Protein AF-Q5JN30-F1 (afdb_monomer)

pLDDT: mean 91.95, std 5.64, range [55.34, 97.75]

InterPro domains:
  IPR019363 Lipid droplet-associated hydrolase [PF10230] (9-134)
  IPR019363 Lipid droplet-associated hydrolase [PTHR13390] (2-154)

Sequence (155 aa):
MKQSAIGYIARSSLLSKGVSSFVSFIGSLQASVTRGIMRRLLGPSWSVTAVEATCGHLLWYHTMRNVLFMAMTEFTKLSEEPDWNFISAKQDQIAFLFDVDDHWGPLAHLEEISKRAPGVALSVETEGHTHGYCCTEAGSFWAADYVANLIKTKF

Mean predicted aligned error: 4.26 Å

Nearest PDB structures (foldseek):
  2ock-assembly1_A  TM=4.209E-01  e=7.248E-01  Homo sapiens
  2ocl-assembly1_A  TM=4.977E-01  e=2.055E+00  Homo sapiens
  1u2e-assembly2_D  TM=4.447E-01  e=2.055E+00  Escherichia coli
  4etw-assembly2_C  TM=3.481E-01  e=4.429E+00  Shigella flexneri

Organism: Oryza sativa subsp. japonica (NCBI:txid39947)

Radius of gyration: 18.15 Å; Cα contacts (8 Å, |Δi|>4): 158; chains: 1; bounding box: 48×25×49 Å

Foldseek 3Di:
DQVVVLLVQLPDPVSLLVVLVVLLVLLPDDLVSSLVVLCVPCVVFFDPVLSVCCSPQVSHSVNSNVVSPCSNVLLVVVPDDDDLVVCQVCQLPAEDEEEPRDSSHHCVVVVVCCVSRVSHHYYYDDPPQDVVLVRHPVSVVVVVVVVVVCVVPRD

Structure (mmCIF, N/CA/C/O backbone):
data_AF-Q5JN30-F1
#
_entry.id   AF-Q5JN30-F1
#
loop_
_atom_site.group_PDB
_atom_site.id
_atom_site.type_symbol
_atom_site.label_atom_id
_atom_site.label_alt_id
_atom_site.label_comp_id
_atom_site.label_asym_id
_atom_site.label_entity_id
_atom_site.label_seq_id
_atom_site.pdbx_PDB_ins_code
_atom_site.Cartn_x
_atom_site.Cartn_y
_atom_site.Cartn_z
_atom_site.occupancy
_atom_site.B_iso_or_equiv
_atom_site.auth_seq_id
_atom_site.auth_comp_id
_atom_site.auth_asym_id
_atom_site.auth_atom_id
_atom_site.pdbx_PDB_model_num
ATOM 1 N N . MET A 1 1 ? 7.987 -8.578 -2.724 1.00 55.34 1 MET A N 1
ATOM 2 C CA . MET A 1 1 ? 9.057 -8.0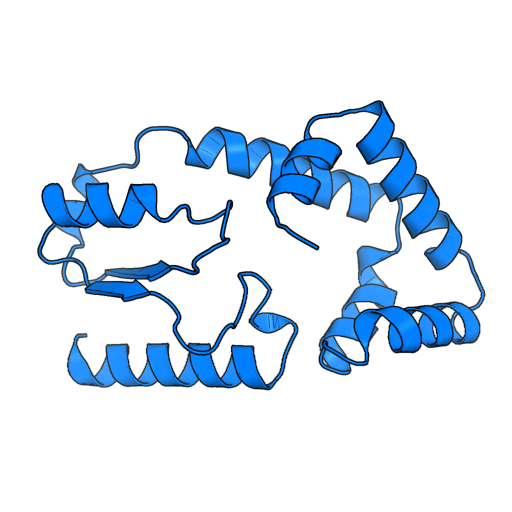87 -1.824 1.00 55.34 1 MET A CA 1
ATOM 3 C C . MET A 1 1 ? 8.422 -7.940 -0.455 1.00 55.34 1 MET A C 1
ATOM 5 O O . MET A 1 1 ? 7.365 -7.334 -0.407 1.00 55.34 1 MET A O 1
ATOM 9 N N . LYS A 1 2 ? 8.994 -8.514 0.609 1.00 71.12 2 LYS A N 1
ATOM 10 C CA . LYS A 1 2 ? 8.461 -8.302 1.967 1.00 71.12 2 LYS A CA 1
ATOM 11 C C . LYS A 1 2 ? 8.650 -6.841 2.371 1.00 71.12 2 LYS A C 1
ATOM 13 O O . LYS A 1 2 ? 9.711 -6.284 2.071 1.00 71.12 2 LYS A O 1
ATOM 18 N N . GLN A 1 3 ? 7.684 -6.232 3.054 1.00 70.88 3 GLN A N 1
ATOM 19 C CA . GLN A 1 3 ? 7.792 -4.818 3.442 1.00 70.88 3 GLN A CA 1
ATOM 20 C C . GLN A 1 3 ? 8.972 -4.543 4.384 1.00 70.88 3 GLN A C 1
ATOM 22 O O . GLN A 1 3 ? 9.600 -3.483 4.328 1.00 70.88 3 GLN A O 1
ATOM 27 N N . SER A 1 4 ? 9.381 -5.547 5.159 1.00 73.31 4 SER A N 1
ATOM 28 C CA . SER A 1 4 ? 10.620 -5.525 5.947 1.00 73.31 4 SER A CA 1
ATOM 29 C C . SER A 1 4 ? 11.869 -5.141 5.146 1.00 73.31 4 SER A C 1
ATOM 31 O O . SER A 1 4 ? 12.730 -4.424 5.664 1.00 73.31 4 SER A O 1
ATOM 33 N N . ALA A 1 5 ? 11.956 -5.528 3.870 1.00 84.25 5 ALA A N 1
ATOM 34 C CA . ALA A 1 5 ? 13.054 -5.124 2.997 1.00 84.25 5 ALA A CA 1
ATOM 35 C C . ALA A 1 5 ? 13.002 -3.625 2.657 1.00 84.25 5 ALA A C 1
ATOM 37 O O . ALA A 1 5 ? 14.046 -2.972 2.623 1.00 84.25 5 ALA A O 1
ATOM 38 N N . ILE A 1 6 ? 11.803 -3.061 2.467 1.00 86.06 6 ILE A N 1
ATOM 39 C CA . ILE A 1 6 ? 11.606 -1.628 2.197 1.00 86.06 6 ILE A CA 1
ATOM 40 C C . ILE A 1 6 ? 12.118 -0.813 3.383 1.00 86.06 6 ILE A C 1
ATOM 42 O O . ILE A 1 6 ? 12.938 0.083 3.196 1.00 86.06 6 ILE A O 1
ATOM 46 N N . GLY A 1 7 ? 11.729 -1.176 4.608 1.00 84.75 7 GLY A N 1
ATOM 47 C CA . GLY A 1 7 ? 12.185 -0.482 5.817 1.00 84.75 7 GLY A CA 1
ATOM 48 C C . GLY A 1 7 ? 13.701 -0.555 6.033 1.00 84.75 7 GLY A C 1
ATOM 49 O O . GLY A 1 7 ? 14.304 0.381 6.562 1.00 84.75 7 GLY A O 1
ATOM 50 N N . TYR A 1 8 ? 14.350 -1.644 5.615 1.00 88.81 8 TYR A N 1
ATOM 51 C CA . TYR A 1 8 ? 15.811 -1.762 5.658 1.00 88.81 8 TYR A CA 1
ATOM 52 C C . TYR A 1 8 ? 16.500 -0.853 4.627 1.00 88.81 8 TYR A C 1
ATOM 54 O O . TYR A 1 8 ? 17.424 -0.113 4.971 1.00 88.81 8 TYR A O 1
ATOM 62 N N . ILE A 1 9 ? 16.023 -0.855 3.377 1.00 93.00 9 ILE A N 1
ATOM 63 C CA . ILE A 1 9 ? 16.551 -0.002 2.300 1.00 93.00 9 ILE A CA 1
ATOM 64 C C . ILE A 1 9 ? 16.353 1.478 2.638 1.00 93.00 9 ILE A C 1
ATOM 66 O O . ILE A 1 9 ? 17.281 2.271 2.488 1.00 93.00 9 ILE A O 1
ATOM 70 N N . ALA A 1 10 ? 15.160 1.840 3.109 1.00 92.00 10 ALA A N 1
ATOM 71 C CA . ALA A 1 10 ? 14.761 3.209 3.408 1.00 92.00 10 ALA A CA 1
ATOM 72 C C . ALA A 1 10 ? 15.632 3.852 4.503 1.00 92.00 10 ALA A C 1
ATOM 74 O O . ALA A 1 10 ? 16.042 5.003 4.366 1.00 92.00 10 ALA 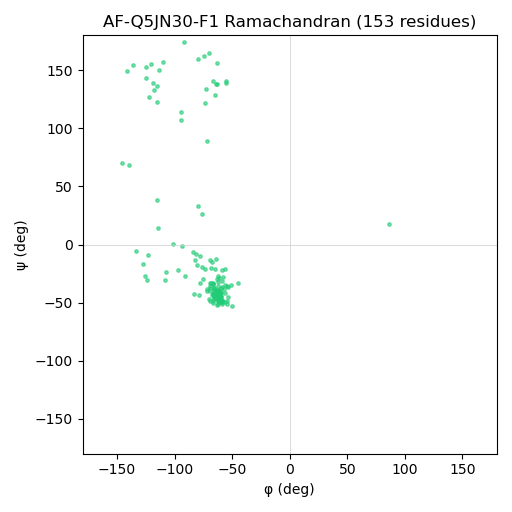A O 1
ATOM 75 N N . ARG A 1 11 ? 15.990 3.090 5.548 1.00 90.69 11 ARG A N 1
ATOM 76 C CA . ARG A 1 11 ? 16.843 3.563 6.656 1.00 90.69 11 ARG A CA 1
ATOM 77 C C . ARG A 1 11 ? 18.320 3.709 6.287 1.00 90.69 11 ARG A C 1
ATOM 79 O O . ARG A 1 11 ? 19.051 4.439 6.953 1.00 90.69 11 ARG A O 1
ATOM 86 N N . SER A 1 12 ? 18.786 3.032 5.239 1.00 94.50 12 SER A N 1
ATOM 87 C CA . SER A 1 12 ? 20.182 3.104 4.809 1.00 94.50 12 SER A CA 1
ATOM 88 C C . SER A 1 12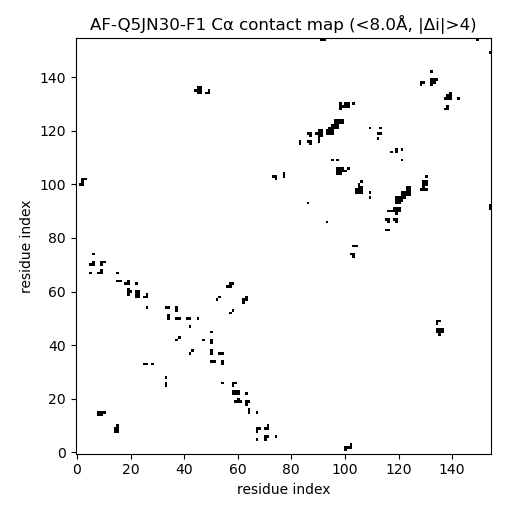 ? 20.372 4.149 3.713 1.00 94.50 12 SER A C 1
ATOM 90 O O . SER A 1 12 ? 19.930 3.979 2.579 1.00 94.50 12 SER A O 1
ATOM 92 N N . SER A 1 13 ? 21.113 5.218 4.020 1.00 93.06 13 SER A N 1
ATOM 93 C CA . SER A 1 13 ? 21.422 6.283 3.051 1.00 93.06 13 SER A CA 1
ATOM 94 C C . SER A 1 13 ? 22.127 5.751 1.798 1.00 93.06 13 SER A C 1
ATOM 96 O O . SER A 1 13 ? 21.825 6.187 0.687 1.00 93.06 13 SER A O 1
ATOM 98 N N . LEU A 1 14 ? 23.033 4.778 1.952 1.00 96.25 14 LEU A N 1
ATOM 99 C CA . LEU A 1 14 ? 23.737 4.167 0.824 1.00 96.25 14 LEU A CA 1
ATOM 100 C C . LEU A 1 14 ? 22.792 3.322 -0.040 1.00 96.25 14 LEU A C 1
ATOM 102 O O . LEU A 1 14 ? 22.768 3.500 -1.256 1.00 96.25 14 LEU A O 1
ATOM 106 N N . LEU A 1 15 ? 21.993 2.442 0.577 1.00 96.25 15 LEU A N 1
ATOM 107 C CA . LEU A 1 15 ? 21.073 1.567 -0.160 1.00 96.25 15 LEU A CA 1
ATOM 108 C C . LEU A 1 15 ? 19.960 2.367 -0.829 1.00 96.25 15 LEU A C 1
ATOM 110 O O . LEU A 1 15 ? 19.663 2.126 -1.994 1.00 96.25 15 LEU A O 1
ATOM 114 N N . SER A 1 16 ? 19.393 3.356 -0.136 1.00 96.44 16 SER A N 1
ATOM 115 C CA . SER A 1 16 ? 18.367 4.222 -0.708 1.00 96.44 16 SER A CA 1
ATOM 116 C C . SER A 1 16 ? 18.892 4.984 -1.925 1.00 96.44 16 SER A C 1
ATOM 118 O O . SER A 1 16 ? 18.253 4.955 -2.973 1.00 96.44 16 SER A O 1
ATOM 120 N N . LYS A 1 17 ? 20.090 5.588 -1.847 1.00 97.12 17 LYS A N 1
ATOM 121 C CA . LYS A 1 17 ? 20.732 6.220 -3.015 1.00 97.12 17 LYS A CA 1
ATOM 122 C C . LYS A 1 17 ? 20.979 5.216 -4.138 1.00 97.12 17 LYS A C 1
ATOM 124 O O . LYS A 1 17 ? 20.685 5.527 -5.285 1.00 97.12 17 LYS A O 1
ATOM 129 N N . GLY A 1 18 ? 21.477 4.022 -3.815 1.00 97.75 18 GLY A N 1
ATOM 130 C CA . GLY A 1 18 ? 21.723 2.959 -4.790 1.00 97.75 18 GLY A CA 1
ATOM 1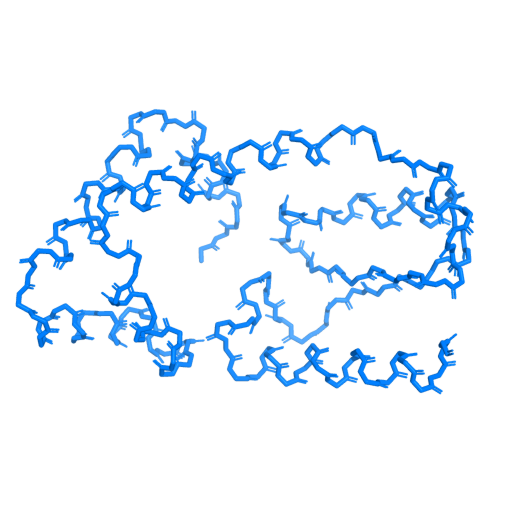31 C C . GLY A 1 18 ? 20.458 2.549 -5.548 1.00 97.75 18 GLY A C 1
ATOM 132 O O . GLY A 1 18 ? 20.452 2.544 -6.777 1.00 97.75 18 GLY A O 1
ATOM 133 N N . VAL A 1 19 ? 19.365 2.286 -4.827 1.00 96.06 19 VAL A N 1
ATOM 134 C CA . VAL A 1 19 ? 18.062 1.942 -5.416 1.00 96.06 19 VAL A CA 1
ATOM 135 C C . VAL A 1 19 ? 17.513 3.097 -6.246 1.00 96.06 19 VAL A C 1
ATOM 137 O O . VAL A 1 19 ? 17.094 2.879 -7.380 1.00 96.06 19 VAL A O 1
ATOM 140 N N . SER A 1 20 ? 17.556 4.332 -5.740 1.00 97.38 20 SER A N 1
ATOM 141 C CA . SER A 1 20 ? 17.095 5.499 -6.498 1.00 97.38 20 SER A CA 1
ATOM 142 C C . SER A 1 20 ? 17.904 5.723 -7.778 1.00 97.38 20 SER A C 1
ATOM 144 O O . SER A 1 20 ? 17.320 6.040 -8.812 1.00 97.38 20 SER A O 1
ATOM 146 N N . SER A 1 21 ? 19.225 5.523 -7.745 1.00 97.56 21 SER A N 1
ATOM 147 C CA . SER A 1 21 ? 20.081 5.601 -8.935 1.00 97.56 21 SER A CA 1
ATOM 148 C C . SER A 1 21 ? 19.744 4.511 -9.946 1.00 97.56 21 SER A C 1
ATOM 150 O O . SER A 1 21 ? 19.631 4.800 -11.132 1.00 97.56 21 SER A O 1
ATOM 152 N N . PHE A 1 22 ? 19.528 3.275 -9.490 1.00 96.19 22 PHE A N 1
ATOM 153 C CA . PHE A 1 22 ? 19.142 2.163 -10.359 1.00 96.19 22 PHE A CA 1
ATOM 154 C C . PHE A 1 22 ? 17.779 2.395 -11.027 1.00 96.19 22 PHE A C 1
ATOM 156 O O . PHE A 1 22 ? 17.636 2.243 -12.239 1.00 96.19 22 PHE A O 1
ATOM 163 N N . VAL A 1 23 ? 16.789 2.837 -10.250 1.00 95.38 23 VAL A N 1
ATOM 164 C CA . VAL A 1 23 ? 15.457 3.201 -10.750 1.00 95.38 23 VAL A CA 1
ATOM 165 C C . VAL A 1 23 ? 15.548 4.331 -11.778 1.00 95.38 23 VAL A C 1
ATOM 167 O O . VAL A 1 23 ? 14.956 4.233 -12.852 1.00 95.38 23 VAL A O 1
ATOM 170 N N . SER A 1 24 ? 16.336 5.370 -11.490 1.00 97.06 24 SER A N 1
ATOM 171 C CA . SER A 1 24 ? 16.543 6.489 -12.413 1.00 97.06 24 SER A CA 1
ATOM 172 C C . SER A 1 24 ? 17.291 6.083 -13.680 1.00 97.06 24 SER A C 1
ATOM 174 O O . SER A 1 24 ? 17.015 6.627 -14.745 1.00 97.06 24 SER A O 1
ATOM 176 N N . PHE A 1 25 ? 18.222 5.131 -13.587 1.00 96.50 25 PHE A N 1
ATOM 177 C CA . PHE A 1 25 ? 18.901 4.574 -14.752 1.00 96.50 25 PHE A CA 1
ATOM 178 C C . PHE A 1 25 ? 17.896 3.893 -15.685 1.00 96.50 25 PHE A C 1
ATOM 180 O O . PHE A 1 25 ?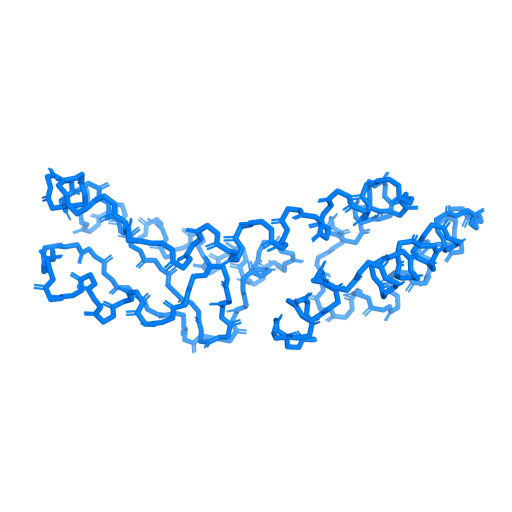 17.883 4.192 -16.877 1.00 96.50 25 PHE A O 1
ATOM 187 N N . ILE A 1 26 ? 16.988 3.069 -15.150 1.00 95.50 26 ILE A N 1
ATOM 188 C CA . ILE A 1 26 ? 15.908 2.477 -15.953 1.00 95.50 26 ILE A CA 1
ATOM 189 C C . ILE A 1 26 ? 15.000 3.567 -16.542 1.00 95.50 26 ILE A C 1
ATOM 191 O O . ILE A 1 26 ? 14.634 3.489 -17.712 1.00 95.50 26 ILE A O 1
ATOM 195 N N . GLY A 1 27 ? 14.675 4.604 -15.765 1.00 95.19 27 GLY A N 1
ATOM 196 C CA . GLY A 1 27 ? 13.890 5.748 -16.236 1.00 95.19 27 GLY A CA 1
ATOM 197 C C . GLY A 1 27 ? 14.535 6.531 -17.378 1.00 95.19 27 GLY A C 1
ATOM 198 O O . GLY A 1 27 ? 13.820 7.076 -18.212 1.00 95.19 27 GLY A O 1
ATOM 199 N N . SER A 1 28 ? 15.869 6.545 -17.456 1.00 95.69 28 SER A N 1
ATOM 200 C CA . SER A 1 28 ? 16.617 7.234 -18.517 1.00 95.69 28 SER A CA 1
ATOM 201 C C . SER A 1 28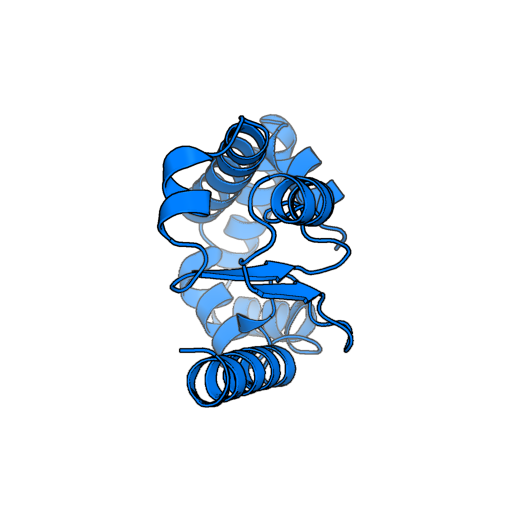 ? 16.668 6.484 -19.854 1.00 95.69 28 SER A C 1
ATOM 203 O O . SER A 1 28 ? 17.110 7.048 -20.856 1.00 95.69 28 SER A O 1
ATOM 205 N N . LEU A 1 29 ? 16.228 5.221 -19.891 1.00 95.25 29 LEU A N 1
ATOM 206 C CA . LEU A 1 29 ? 16.138 4.450 -21.130 1.00 95.25 29 LEU A CA 1
ATOM 207 C C . LEU A 1 29 ? 15.010 4.985 -22.029 1.00 95.25 29 LEU A C 1
ATOM 209 O O . LEU A 1 29 ? 14.119 5.715 -21.597 1.00 95.25 29 LEU A O 1
ATOM 213 N N . GLN A 1 30 ? 15.020 4.586 -23.305 1.00 95.06 30 GLN A N 1
ATOM 214 C CA . GLN A 1 30 ? 13.922 4.902 -24.222 1.00 95.06 30 GLN A CA 1
ATOM 215 C C . GLN A 1 30 ? 12.583 4.408 -23.660 1.00 95.06 30 GLN A C 1
ATOM 217 O O . GLN A 1 30 ? 12.483 3.281 -23.177 1.00 95.06 30 GLN A O 1
ATOM 222 N N . ALA A 1 31 ? 11.528 5.215 -23.800 1.00 93.44 31 ALA A N 1
ATOM 223 C CA . ALA A 1 31 ? 10.229 4.951 -23.179 1.00 93.44 31 ALA A CA 1
ATOM 224 C C . ALA A 1 31 ? 9.647 3.558 -23.501 1.00 93.44 31 ALA A C 1
ATOM 226 O O . ALA A 1 31 ? 9.044 2.922 -22.635 1.00 93.44 31 ALA A O 1
ATOM 227 N N . SER A 1 32 ? 9.847 3.055 -24.724 1.00 94.44 32 SER A N 1
ATOM 228 C CA . SER A 1 32 ? 9.428 1.706 -25.130 1.00 94.44 32 SER A CA 1
ATOM 229 C C . SER A 1 32 ? 10.184 0.605 -24.379 1.00 94.44 32 SER A C 1
ATOM 231 O O . SER A 1 32 ? 9.568 -0.365 -23.933 1.00 94.44 32 SER A O 1
ATOM 233 N N . VAL A 1 33 ? 11.495 0.775 -24.185 1.00 95.50 33 VAL A N 1
ATOM 234 C CA . VAL A 1 33 ? 12.360 -0.143 -23.432 1.00 95.50 33 VAL A CA 1
ATOM 235 C C . VAL A 1 33 ? 11.971 -0.131 -21.958 1.00 95.50 33 VAL A C 1
ATOM 237 O O . VAL A 1 33 ? 11.699 -1.187 -21.391 1.00 95.50 33 VAL A O 1
ATOM 240 N N . THR A 1 34 ? 11.851 1.055 -21.360 1.00 95.12 34 THR A N 1
ATOM 241 C CA . THR A 1 34 ? 11.424 1.246 -19.969 1.00 95.12 34 THR A CA 1
ATOM 242 C C . THR A 1 34 ? 10.085 0.571 -19.696 1.00 95.12 34 THR A C 1
ATOM 244 O O . THR A 1 34 ? 9.956 -0.216 -18.757 1.00 95.12 34 THR A O 1
ATOM 247 N N . ARG A 1 35 ? 9.092 0.808 -20.562 1.00 94.69 35 ARG A N 1
ATOM 248 C CA . ARG A 1 35 ? 7.770 0.182 -20.459 1.00 94.69 35 ARG A CA 1
ATOM 249 C C . ARG A 1 35 ? 7.845 -1.334 -20.622 1.00 94.69 35 ARG A C 1
ATOM 251 O O . ARG A 1 35 ? 7.165 -2.051 -19.896 1.00 94.69 35 ARG A O 1
ATOM 258 N N . GLY A 1 36 ? 8.670 -1.830 -21.544 1.00 95.44 36 GLY A N 1
ATOM 259 C CA . GLY A 1 36 ? 8.904 -3.262 -21.727 1.00 95.44 36 GLY A CA 1
ATOM 260 C C . GLY A 1 36 ? 9.485 -3.929 -20.477 1.00 95.44 36 GLY A C 1
ATOM 261 O O . GLY A 1 36 ? 9.001 -4.984 -20.070 1.00 95.44 36 GLY A O 1
ATOM 262 N N . ILE A 1 37 ? 10.467 -3.292 -19.831 1.00 95.38 37 ILE A N 1
ATOM 263 C CA . ILE A 1 37 ? 11.055 -3.760 -18.568 1.00 95.38 37 ILE A CA 1
ATOM 264 C C . ILE A 1 37 ? 9.993 -3.771 -17.463 1.00 95.38 37 ILE A C 1
ATOM 266 O O . ILE A 1 37 ? 9.780 -4.806 -16.836 1.00 95.38 37 ILE A O 1
ATOM 270 N N . MET A 1 38 ? 9.283 -2.658 -17.255 1.00 94.94 38 MET A N 1
ATOM 271 C CA . MET A 1 38 ? 8.291 -2.549 -16.177 1.00 94.94 38 MET A CA 1
ATOM 272 C C . MET A 1 38 ? 7.117 -3.510 -16.362 1.00 94.94 38 MET A C 1
ATOM 274 O O . MET A 1 38 ? 6.700 -4.150 -15.402 1.00 94.94 38 MET A O 1
ATOM 278 N N . ARG A 1 39 ? 6.629 -3.706 -17.593 1.00 94.62 39 ARG A N 1
ATOM 279 C CA . ARG A 1 39 ? 5.594 -4.712 -17.883 1.00 94.62 39 ARG A CA 1
ATOM 280 C C . ARG A 1 39 ? 6.057 -6.133 -17.581 1.00 94.62 39 ARG A C 1
ATOM 282 O O . ARG A 1 39 ? 5.254 -6.930 -17.124 1.00 94.62 39 ARG A O 1
ATOM 289 N N . ARG A 1 40 ? 7.331 -6.459 -17.810 1.00 94.88 40 ARG A N 1
ATOM 290 C CA . ARG A 1 40 ? 7.871 -7.785 -17.468 1.00 94.88 40 ARG A CA 1
ATOM 291 C C . ARG A 1 40 ? 8.030 -7.981 -15.963 1.00 94.88 40 ARG A C 1
ATOM 293 O O . ARG A 1 40 ? 7.763 -9.072 -15.480 1.00 94.88 40 ARG A O 1
ATOM 300 N N . LEU A 1 41 ? 8.477 -6.952 -15.243 1.00 91.88 41 LEU A N 1
ATOM 301 C CA . LEU A 1 41 ? 8.741 -7.040 -13.804 1.00 91.88 41 LEU A CA 1
ATOM 302 C C . LEU A 1 41 ? 7.469 -6.945 -12.952 1.00 91.88 41 LEU A C 1
ATOM 304 O O . LEU A 1 41 ? 7.331 -7.691 -11.991 1.00 91.88 41 LEU A O 1
ATOM 308 N N . LEU A 1 42 ? 6.570 -6.019 -13.289 1.00 92.00 42 LEU A N 1
ATOM 309 C CA . LEU A 1 42 ? 5.388 -5.680 -12.488 1.00 92.00 42 LEU A CA 1
ATOM 310 C C . LEU A 1 42 ? 4.085 -6.159 -13.129 1.00 92.00 42 LEU A C 1
ATOM 312 O O . LEU A 1 42 ? 3.149 -6.502 -12.419 1.00 92.00 42 LEU A O 1
ATOM 316 N N . GLY A 1 43 ? 4.019 -6.226 -14.461 1.00 88.88 43 GLY A N 1
ATOM 317 C CA . GLY A 1 43 ? 2.792 -6.566 -15.190 1.00 88.88 43 GLY A CA 1
ATOM 318 C C . GLY A 1 43 ? 2.145 -7.918 -14.855 1.00 88.88 43 GLY A C 1
ATOM 319 O O . GLY A 1 43 ? 0.927 -7.993 -14.965 1.00 88.88 43 GLY A O 1
ATOM 320 N N . PRO A 1 44 ? 2.867 -8.970 -14.410 1.00 90.94 44 PRO A N 1
ATOM 321 C CA . PRO A 1 44 ? 2.215 -10.197 -13.944 1.00 90.94 44 PRO A CA 1
ATOM 322 C C . PRO A 1 44 ? 1.355 -10.018 -12.688 1.00 90.94 44 PRO A C 1
ATOM 324 O O . PRO A 1 44 ? 0.515 -10.866 -12.406 1.00 90.94 44 PRO A O 1
ATOM 327 N N . SER A 1 45 ? 1.590 -8.962 -11.907 1.00 87.12 45 SER A N 1
ATOM 328 C CA . SER A 1 45 ? 0.959 -8.772 -10.597 1.00 87.12 45 SER A CA 1
ATOM 329 C C . SER A 1 45 ? 0.273 -7.419 -10.440 1.00 87.12 45 SER A C 1
ATOM 331 O O . SER A 1 45 ? -0.500 -7.258 -9.506 1.00 87.12 45 SER A O 1
ATOM 333 N N . TRP A 1 46 ? 0.568 -6.436 -11.291 1.00 94.44 46 TRP A N 1
ATOM 334 C CA . TRP A 1 46 ? 0.041 -5.073 -11.210 1.00 94.44 46 TRP A CA 1
ATOM 335 C C . TRP A 1 46 ? -0.871 -4.766 -12.396 1.00 94.44 46 TRP A C 1
ATOM 337 O O . TRP A 1 46 ? -0.665 -5.266 -13.503 1.00 94.44 46 TRP A O 1
ATOM 347 N N . SER A 1 47 ? -1.849 -3.887 -12.177 1.00 93.88 47 SER A N 1
ATOM 348 C CA . SER A 1 47 ? -2.721 -3.376 -13.231 1.00 93.88 47 SER A CA 1
ATOM 349 C C . SER A 1 47 ? -1.924 -2.582 -14.268 1.00 93.88 47 SER A C 1
ATOM 351 O O . SER A 1 47 ? -0.861 -2.015 -13.985 1.00 93.88 47 SER A O 1
ATOM 353 N N . VAL A 1 48 ? -2.462 -2.492 -15.487 1.00 93.81 48 VAL A N 1
ATOM 354 C CA . VAL A 1 48 ? -1.841 -1.705 -16.565 1.00 93.81 48 VAL A CA 1
ATOM 355 C C . VAL A 1 48 ? -1.636 -0.254 -16.122 1.00 93.81 48 VAL A C 1
ATOM 357 O O . VAL A 1 48 ? -0.556 0.297 -16.327 1.00 93.81 48 VAL A O 1
ATOM 360 N N . THR A 1 49 ? -2.623 0.329 -15.440 1.00 93.25 49 THR A N 1
ATOM 361 C CA . THR A 1 49 ? -2.559 1.693 -14.907 1.00 93.25 49 THR A CA 1
ATOM 362 C C . THR A 1 49 ? -1.439 1.864 -13.883 1.00 93.25 49 THR A C 1
ATOM 364 O O . THR A 1 49 ? -0.694 2.838 -13.963 1.00 93.25 49 THR A O 1
ATOM 367 N N . ALA A 1 50 ? -1.254 0.917 -12.958 1.00 94.38 50 ALA A N 1
ATOM 368 C CA . ALA A 1 50 ? -0.182 0.989 -11.964 1.00 94.38 50 ALA A CA 1
ATOM 369 C C . ALA A 1 50 ? 1.212 0.882 -12.610 1.00 94.38 50 ALA A C 1
ATOM 371 O O . ALA A 1 50 ? 2.145 1.600 -12.233 1.00 94.38 50 ALA A O 1
ATOM 372 N N . VAL A 1 51 ? 1.355 0.036 -13.636 1.00 95.00 51 VAL A N 1
ATOM 373 C CA . VAL A 1 51 ? 2.594 -0.059 -14.425 1.00 95.00 51 VAL A CA 1
ATOM 374 C C . VAL A 1 51 ? 2.868 1.248 -15.175 1.00 95.00 51 VAL A C 1
ATOM 376 O O . VAL A 1 51 ? 3.998 1.738 -15.172 1.00 95.00 51 VAL A O 1
ATOM 379 N N . GLU A 1 52 ? 1.852 1.845 -15.797 1.00 94.31 52 GLU A N 1
ATOM 380 C CA . GLU A 1 52 ? 1.994 3.109 -16.527 1.00 94.31 52 GLU A CA 1
ATOM 381 C C . GLU A 1 52 ? 2.317 4.284 -15.600 1.00 94.31 52 GLU A C 1
ATOM 383 O O . GLU A 1 52 ? 3.232 5.055 -15.899 1.00 94.31 52 GLU A O 1
ATOM 388 N N . ALA A 1 53 ? 1.657 4.372 -14.444 1.00 93.69 53 ALA A N 1
ATOM 389 C CA . ALA A 1 53 ? 1.965 5.358 -13.413 1.00 93.69 53 ALA A CA 1
ATOM 390 C C . ALA A 1 53 ? 3.408 5.213 -12.908 1.00 93.69 53 ALA A C 1
ATOM 392 O O . ALA A 1 53 ? 4.124 6.207 -12.767 1.00 93.69 53 ALA A O 1
ATOM 393 N N . THR A 1 54 ? 3.875 3.974 -12.719 1.00 93.94 54 THR A N 1
ATOM 394 C CA . THR A 1 54 ? 5.271 3.700 -12.356 1.00 93.94 54 THR A CA 1
ATOM 395 C C . THR A 1 54 ? 6.224 4.257 -13.405 1.00 93.94 54 THR A C 1
ATOM 397 O O . THR A 1 54 ? 7.127 5.022 -13.063 1.00 93.94 54 THR A O 1
ATOM 400 N N . CYS A 1 55 ? 6.000 3.934 -14.683 1.00 94.12 55 CYS A N 1
ATOM 401 C CA . CYS A 1 55 ? 6.821 4.437 -15.782 1.00 94.12 55 CYS A CA 1
ATOM 402 C C . CYS A 1 55 ? 6.821 5.969 -15.879 1.00 94.12 55 CYS A C 1
ATOM 404 O O . CYS A 1 55 ? 7.869 6.547 -16.148 1.00 94.12 55 CYS A O 1
ATOM 406 N N . GLY A 1 56 ? 5.665 6.615 -15.696 1.00 92.88 56 GLY A N 1
ATOM 407 C CA . GLY A 1 56 ? 5.515 8.062 -15.865 1.00 92.88 56 GLY A CA 1
ATOM 408 C C . GLY A 1 56 ? 6.050 8.889 -14.697 1.00 92.88 56 GLY A C 1
ATOM 409 O O . GLY A 1 56 ? 6.569 9.986 -14.907 1.00 92.88 56 GLY A O 1
ATOM 410 N N . HIS A 1 57 ? 5.950 8.371 -13.470 1.00 92.25 57 HIS A N 1
ATOM 411 C CA . HIS A 1 57 ? 6.110 9.196 -12.271 1.00 92.25 57 HIS A CA 1
ATOM 412 C C . HIS A 1 57 ? 7.166 8.695 -11.286 1.00 92.25 57 HIS A C 1
ATOM 414 O O . HIS A 1 57 ? 7.750 9.516 -10.582 1.00 92.25 57 HIS A O 1
ATOM 420 N N . LEU A 1 58 ? 7.460 7.391 -11.232 1.00 93.25 58 LEU A N 1
ATOM 421 C CA . LEU A 1 58 ? 8.330 6.830 -10.187 1.00 93.25 58 LEU A CA 1
ATOM 422 C C . LEU A 1 58 ? 9.788 6.649 -10.613 1.00 93.25 58 LEU A C 1
ATOM 424 O O . LEU A 1 58 ? 10.669 6.625 -9.754 1.00 93.25 58 LEU A O 1
ATOM 428 N N . LEU A 1 59 ? 10.070 6.559 -11.916 1.00 95.56 59 LEU A N 1
ATOM 429 C CA . LEU A 1 59 ? 11.411 6.260 -12.437 1.00 95.56 59 LEU A CA 1
ATOM 430 C C . LEU A 1 59 ? 12.372 7.463 -12.457 1.00 95.56 59 LEU A C 1
ATOM 432 O O . LEU A 1 59 ? 13.239 7.574 -13.319 1.00 95.56 59 LEU A O 1
ATOM 436 N N . TRP A 1 60 ? 12.239 8.357 -11.482 1.00 96.19 60 TRP A N 1
ATOM 437 C CA . TRP A 1 60 ? 13.097 9.523 -11.303 1.00 96.19 60 TRP A CA 1
ATOM 438 C C . TRP A 1 60 ? 13.869 9.392 -9.999 1.00 96.19 60 TRP A C 1
ATOM 440 O O . TRP A 1 60 ? 13.289 9.055 -8.965 1.00 96.19 60 TRP A O 1
ATOM 450 N N . TYR A 1 61 ? 15.165 9.716 -10.023 1.00 97.00 61 TYR A N 1
ATOM 451 C CA . TYR A 1 61 ? 16.021 9.631 -8.837 1.00 97.00 61 TYR A CA 1
ATOM 452 C C . TYR A 1 61 ? 15.406 10.339 -7.623 1.00 97.00 61 TYR A C 1
ATOM 454 O O . TYR A 1 61 ? 15.250 9.734 -6.565 1.00 97.00 61 TYR A O 1
ATOM 462 N N . HIS A 1 62 ? 15.020 11.609 -7.778 1.00 96.44 62 HIS A N 1
ATOM 463 C CA . HIS A 1 62 ? 14.486 12.404 -6.672 1.00 96.44 62 HIS A CA 1
ATOM 464 C C . HIS A 1 62 ? 13.108 11.926 -6.214 1.00 96.44 62 HIS A C 1
ATOM 466 O O . HIS A 1 62 ? 12.862 11.900 -5.011 1.00 96.44 62 HIS A O 1
ATOM 472 N N . THR A 1 63 ? 12.248 11.465 -7.127 1.00 96.94 63 THR A N 1
ATOM 473 C CA . THR A 1 63 ? 10.966 10.866 -6.735 1.00 96.94 63 THR A CA 1
ATOM 474 C C . THR A 1 63 ? 11.192 9.618 -5.895 1.00 96.94 63 THR A C 1
ATOM 476 O O . THR A 1 63 ? 10.646 9.510 -4.802 1.00 96.94 63 THR A O 1
ATOM 479 N N . MET A 1 64 ? 12.059 8.705 -6.340 1.00 95.81 64 MET A N 1
ATOM 480 C CA . MET A 1 64 ? 12.339 7.483 -5.590 1.00 95.81 64 MET A CA 1
ATOM 481 C C . MET A 1 64 ? 13.051 7.768 -4.260 1.00 95.81 64 MET A C 1
ATOM 483 O O . MET A 1 64 ? 12.786 7.099 -3.262 1.00 95.81 64 MET A O 1
ATOM 487 N N . ARG A 1 65 ? 13.921 8.788 -4.200 1.00 96.25 65 ARG A N 1
ATOM 488 C CA . ARG A 1 65 ? 14.514 9.237 -2.930 1.00 96.25 65 ARG A CA 1
ATOM 489 C C . ARG A 1 65 ? 13.454 9.741 -1.962 1.00 96.25 65 ARG A C 1
ATOM 491 O O . ARG A 1 65 ? 13.538 9.401 -0.786 1.00 96.25 65 ARG A O 1
ATOM 498 N N . ASN A 1 66 ? 12.476 10.500 -2.449 1.00 96.31 66 ASN A N 1
ATOM 499 C CA . ASN A 1 66 ? 11.381 11.006 -1.629 1.00 96.31 66 ASN A CA 1
ATOM 500 C C . ASN A 1 66 ? 10.473 9.870 -1.150 1.00 96.31 66 ASN A C 1
ATOM 502 O O . ASN A 1 66 ? 10.174 9.824 0.034 1.00 96.31 66 ASN A O 1
ATOM 506 N N . VAL A 1 67 ? 10.119 8.911 -2.012 1.00 94.38 67 VAL A N 1
ATOM 507 C CA . VAL A 1 67 ? 9.346 7.714 -1.622 1.00 94.38 67 VAL A CA 1
ATOM 508 C C . VAL A 1 67 ? 10.045 6.945 -0.500 1.00 94.38 67 VAL A C 1
ATOM 510 O O . VAL A 1 67 ? 9.434 6.647 0.521 1.00 94.38 67 VAL A O 1
ATOM 513 N N . LEU A 1 68 ? 11.344 6.666 -0.645 1.00 94.75 68 LEU A N 1
ATOM 514 C CA . LEU A 1 68 ? 12.104 5.949 0.383 1.00 94.75 68 LEU A CA 1
ATOM 515 C C . LEU A 1 68 ? 12.289 6.775 1.662 1.00 94.75 68 LEU A C 1
ATOM 517 O O . LEU A 1 68 ? 12.323 6.211 2.752 1.00 94.75 68 LEU A O 1
ATOM 521 N N . PHE A 1 69 ? 12.408 8.099 1.547 1.00 94.12 69 PHE A N 1
ATOM 522 C CA . PHE A 1 69 ? 12.449 8.982 2.709 1.00 94.12 69 PHE A CA 1
ATOM 523 C C . PHE A 1 69 ? 11.116 8.976 3.465 1.00 94.12 69 PHE A C 1
ATOM 525 O O . PHE A 1 69 ? 11.135 8.790 4.677 1.00 94.12 69 PHE A O 1
ATOM 532 N N . MET A 1 70 ? 9.986 9.092 2.756 1.00 94.38 70 MET A N 1
ATOM 533 C CA . MET A 1 70 ? 8.646 9.010 3.345 1.00 94.38 70 MET A CA 1
ATOM 534 C C . MET A 1 70 ? 8.444 7.672 4.048 1.00 94.38 70 MET A C 1
ATOM 536 O O . MET A 1 70 ? 8.135 7.676 5.231 1.00 94.38 70 MET A O 1
ATOM 540 N N . ALA A 1 71 ? 8.763 6.551 3.391 1.00 91.75 71 ALA A N 1
ATOM 541 C CA . ALA A 1 71 ? 8.681 5.226 4.004 1.00 91.75 71 ALA A CA 1
ATOM 542 C C . ALA A 1 71 ? 9.470 5.146 5.327 1.00 91.75 71 ALA A C 1
ATOM 544 O O . ALA A 1 71 ? 8.968 4.659 6.335 1.00 91.75 71 ALA A O 1
ATOM 545 N N . MET A 1 72 ? 10.700 5.673 5.358 1.00 89.56 72 MET A N 1
ATOM 546 C CA . MET A 1 72 ? 11.514 5.715 6.579 1.00 89.56 72 MET A CA 1
ATOM 547 C C . MET A 1 72 ? 10.857 6.553 7.689 1.00 89.56 72 MET A C 1
ATOM 549 O O . MET A 1 72 ? 10.812 6.122 8.846 1.00 89.56 72 MET A O 1
ATOM 553 N N . THR A 1 73 ? 10.397 7.762 7.361 1.00 91.50 73 THR A N 1
ATOM 554 C CA . THR A 1 73 ? 9.824 8.684 8.348 1.00 91.50 73 THR A CA 1
ATOM 555 C C . THR A 1 73 ? 8.457 8.226 8.833 1.00 91.50 73 THR A C 1
ATOM 557 O O . THR A 1 73 ? 8.186 8.324 10.023 1.00 91.50 73 THR A O 1
ATOM 560 N N . GLU A 1 74 ? 7.628 7.677 7.948 1.00 90.69 74 GLU A N 1
ATOM 561 C CA . GLU A 1 74 ? 6.311 7.131 8.272 1.00 90.69 74 GLU A CA 1
ATOM 562 C C . GLU A 1 74 ? 6.448 5.910 9.172 1.00 90.69 74 GLU A C 1
ATOM 564 O O . GLU A 1 74 ? 5.825 5.889 10.223 1.00 90.69 74 GLU A O 1
ATOM 569 N N . PHE A 1 75 ? 7.334 4.954 8.862 1.00 86.31 75 PHE A N 1
ATOM 570 C CA . PHE A 1 75 ? 7.582 3.815 9.758 1.00 86.31 75 PHE A CA 1
ATOM 571 C C . PHE A 1 75 ? 8.057 4.247 11.147 1.00 86.31 75 PHE A C 1
ATOM 573 O O . PHE A 1 75 ? 7.677 3.641 12.144 1.00 86.31 75 PHE A O 1
ATOM 580 N N . THR A 1 76 ? 8.872 5.302 11.230 1.00 84.44 76 THR A N 1
ATOM 581 C CA . THR A 1 76 ? 9.269 5.870 12.528 1.00 84.44 76 THR A CA 1
ATOM 582 C C . THR A 1 76 ? 8.068 6.494 13.234 1.00 84.44 76 THR A C 1
ATOM 584 O O . THR A 1 76 ? 7.813 6.196 14.396 1.00 84.44 76 THR A O 1
ATOM 587 N N . LYS A 1 77 ? 7.299 7.327 12.532 1.00 85.94 77 LYS A N 1
ATOM 588 C CA . LYS A 1 77 ? 6.171 8.057 13.112 1.00 85.94 77 LYS A CA 1
ATOM 589 C C . LYS A 1 77 ? 5.041 7.132 13.558 1.00 85.94 77 LYS A C 1
ATOM 591 O O . LYS A 1 77 ? 4.447 7.360 14.601 1.00 85.94 77 LYS A O 1
ATOM 596 N N . LEU A 1 78 ? 4.776 6.075 12.797 1.00 83.94 78 LEU A N 1
ATOM 597 C CA . LEU A 1 78 ? 3.767 5.064 13.105 1.00 83.94 78 LEU A CA 1
ATOM 598 C C . LEU A 1 78 ? 4.149 4.189 14.303 1.00 83.94 78 LEU A C 1
ATOM 600 O O . LEU A 1 78 ? 3.289 3.489 14.812 1.00 83.94 78 LEU A O 1
ATOM 604 N N . SER A 1 79 ? 5.403 4.229 14.764 1.00 79.06 79 SER A N 1
ATOM 605 C CA . SER A 1 79 ? 5.806 3.573 16.015 1.00 79.06 79 SER A CA 1
ATOM 606 C C . SER A 1 79 ? 5.541 4.417 17.268 1.00 79.06 79 SER A C 1
ATOM 608 O O . SER A 1 79 ? 5.748 3.940 18.382 1.00 79.06 79 SER A O 1
ATOM 610 N N . GLU A 1 80 ? 5.118 5.673 17.101 1.00 85.75 80 GLU A N 1
ATOM 611 C CA . GLU A 1 80 ? 4.720 6.533 18.213 1.00 85.75 80 GLU A CA 1
ATOM 612 C C . GLU A 1 80 ? 3.294 6.215 18.681 1.00 85.75 80 GLU A C 1
ATOM 614 O O . GLU A 1 80 ? 2.484 5.652 17.946 1.00 85.75 80 GLU A O 1
ATOM 619 N N . GLU A 1 81 ? 2.973 6.607 19.915 1.00 88.25 81 GLU A N 1
ATOM 620 C CA . GLU A 1 81 ? 1.643 6.384 20.479 1.00 88.25 81 GLU A CA 1
ATOM 621 C C . GLU A 1 81 ? 0.570 7.177 19.699 1.00 88.25 81 GLU A C 1
ATOM 623 O O . GLU A 1 81 ? 0.730 8.389 19.503 1.00 88.25 81 GLU A O 1
ATOM 628 N N . PRO A 1 82 ? -0.526 6.535 19.247 1.00 89.44 82 PRO A N 1
ATOM 629 C CA . PRO A 1 82 ? -1.584 7.226 18.524 1.00 89.44 82 PRO A CA 1
ATOM 630 C C . PRO A 1 82 ? -2.446 8.075 19.468 1.00 89.44 82 PRO A C 1
ATOM 632 O O . PRO A 1 82 ? -2.482 7.872 20.682 1.00 89.44 82 PRO A O 1
ATOM 635 N N . ASP A 1 83 ? -3.194 9.024 18.901 1.00 93.06 83 ASP A N 1
ATOM 636 C CA . ASP A 1 83 ? -4.132 9.847 19.668 1.00 93.06 83 ASP A CA 1
ATOM 637 C C . ASP A 1 83 ? -5.355 9.020 20.099 1.00 93.06 83 ASP A C 1
ATOM 639 O O . ASP A 1 83 ? -6.378 8.940 19.412 1.00 93.06 83 ASP A O 1
ATOM 643 N N . TRP A 1 84 ? -5.241 8.385 21.265 1.00 94.00 84 TRP A N 1
ATOM 644 C CA . TRP A 1 84 ? -6.301 7.557 21.833 1.00 94.00 84 TRP A CA 1
ATOM 645 C C . TRP A 1 84 ? -7.565 8.342 22.167 1.00 94.00 84 TRP A C 1
ATOM 647 O O . TRP A 1 84 ? -8.656 7.782 22.085 1.00 94.00 84 TRP A O 1
ATOM 657 N N . ASN A 1 85 ? -7.446 9.626 22.512 1.00 95.50 85 ASN A N 1
ATOM 658 C CA . ASN A 1 85 ? -8.618 10.454 22.778 1.00 95.50 85 ASN A CA 1
ATOM 659 C C . ASN A 1 85 ? -9.424 10.640 21.494 1.00 95.50 85 ASN A C 1
ATOM 661 O O . ASN A 1 85 ? -10.644 10.483 21.511 1.00 95.50 85 ASN A O 1
ATOM 665 N N . PHE A 1 86 ? -8.745 10.907 20.375 1.00 95.81 86 PHE A N 1
ATOM 666 C CA . PHE A 1 86 ? -9.382 10.985 19.066 1.00 95.81 86 PHE A CA 1
ATOM 667 C C . PHE A 1 86 ? -10.017 9.651 18.659 1.00 95.81 86 PHE A C 1
ATOM 669 O O . PHE A 1 86 ? -11.201 9.622 18.321 1.00 95.81 86 PHE A O 1
ATOM 676 N N . ILE A 1 87 ? -9.260 8.548 18.725 1.00 96.06 87 ILE A N 1
ATOM 677 C CA . ILE A 1 87 ? -9.736 7.218 18.309 1.00 96.06 87 ILE A CA 1
ATOM 678 C C . ILE A 1 87 ? -10.976 6.814 19.114 1.00 96.06 87 ILE A C 1
ATOM 680 O O . ILE A 1 87 ? -11.992 6.440 18.531 1.00 96.06 87 ILE A O 1
ATOM 684 N N . SER A 1 88 ? -10.931 6.948 20.440 1.00 94.06 88 SER A N 1
ATOM 685 C CA . SER A 1 88 ? -12.058 6.604 21.310 1.00 94.06 88 SER A CA 1
ATOM 686 C C . SER A 1 88 ? -13.264 7.519 21.091 1.00 94.06 88 SER A C 1
ATOM 688 O O . SER A 1 88 ? -14.394 7.038 21.048 1.00 94.06 88 SER A O 1
ATOM 690 N N . ALA A 1 89 ? -13.050 8.826 20.897 1.00 95.94 89 ALA A N 1
ATOM 691 C CA . ALA A 1 89 ? -14.132 9.776 20.625 1.00 95.94 89 ALA A CA 1
ATOM 692 C C . ALA A 1 89 ? -14.799 9.569 19.255 1.00 95.94 89 ALA A C 1
ATOM 694 O O . ALA A 1 89 ? -15.914 10.044 19.044 1.00 95.94 89 ALA A O 1
ATOM 695 N N . LYS A 1 90 ? -14.118 8.897 18.321 1.00 96.12 90 LYS A N 1
ATOM 696 C CA . LYS A 1 90 ? -14.574 8.657 16.946 1.00 96.12 90 LYS A CA 1
ATOM 697 C C . LYS A 1 90 ? -14.826 7.188 16.632 1.00 96.12 90 LYS A C 1
ATOM 699 O O . LYS A 1 90 ? -14.963 6.840 15.465 1.00 96.12 90 LYS A O 1
ATOM 704 N N . GLN A 1 91 ? -14.907 6.329 17.643 1.00 93.94 91 GLN A N 1
ATOM 705 C CA . GLN A 1 91 ? -14.990 4.877 17.465 1.00 93.94 91 GLN A CA 1
ATOM 706 C C . GLN A 1 91 ? -16.195 4.392 16.637 1.00 93.94 91 GLN A C 1
ATOM 708 O O . GLN A 1 91 ? -16.151 3.305 16.067 1.00 93.94 91 GLN A O 1
ATOM 713 N N . ASP A 1 92 ? -17.251 5.199 16.546 1.00 92.12 92 ASP A N 1
ATOM 714 C CA . ASP A 1 92 ? -18.458 4.973 15.745 1.00 92.12 92 ASP A CA 1
ATOM 715 C C . ASP A 1 92 ? -18.400 5.606 14.343 1.00 92.12 92 ASP A C 1
ATOM 717 O O . ASP A 1 92 ? -19.342 5.467 13.575 1.00 92.12 92 ASP A O 1
ATOM 721 N N . GLN A 1 93 ? -17.307 6.293 14.004 1.00 93.94 93 GLN A N 1
ATOM 722 C CA . GLN A 1 93 ? -17.087 7.018 12.743 1.00 93.94 93 GLN A CA 1
ATOM 723 C C . GLN A 1 93 ? -15.827 6.557 11.996 1.00 93.94 93 GLN A C 1
ATOM 725 O O . GLN A 1 93 ? -15.593 6.982 10.866 1.00 93.94 93 GLN A O 1
ATOM 730 N N . ILE A 1 94 ? -14.992 5.723 12.622 1.00 94.81 94 ILE A N 1
ATOM 731 C CA . ILE A 1 94 ? -13.743 5.224 12.040 1.00 94.81 94 ILE A CA 1
ATOM 732 C C . ILE A 1 94 ? -13.695 3.700 12.048 1.00 94.81 94 ILE A C 1
ATOM 734 O O . ILE A 1 94 ? -14.279 3.022 12.896 1.00 94.81 94 ILE A O 1
ATOM 738 N N . ALA A 1 95 ? -12.947 3.165 11.094 1.00 95.62 95 ALA A N 1
ATOM 739 C CA . ALA A 1 95 ? -12.621 1.757 11.007 1.00 95.62 95 ALA A CA 1
ATOM 740 C C . ALA A 1 95 ? -11.181 1.597 10.538 1.00 95.62 95 ALA A C 1
ATOM 742 O O . ALA A 1 95 ? -10.683 2.414 9.764 1.00 95.62 95 ALA A O 1
ATOM 743 N N . PHE A 1 96 ? -10.543 0.519 10.978 1.00 94.81 96 PHE A N 1
ATOM 744 C CA . PHE A 1 96 ? -9.219 0.136 10.522 1.00 94.81 96 PHE A CA 1
ATOM 745 C C . PHE A 1 96 ? -9.293 -1.217 9.828 1.00 94.81 96 PHE A C 1
ATOM 747 O O . PHE A 1 96 ? -9.900 -2.171 10.323 1.00 94.81 96 PHE A O 1
ATOM 754 N N . LEU A 1 97 ? -8.660 -1.270 8.666 1.00 94.25 97 LEU A N 1
ATOM 755 C CA . LEU A 1 97 ? -8.451 -2.471 7.885 1.00 94.25 97 LEU A CA 1
ATOM 756 C C . LEU A 1 97 ? -6.944 -2.719 7.839 1.00 94.25 97 LEU A C 1
ATOM 758 O O . LEU A 1 97 ? -6.195 -1.841 7.417 1.00 94.25 97 LEU A O 1
ATOM 762 N N . PHE A 1 98 ? -6.525 -3.893 8.295 1.00 92.94 98 PHE A N 1
ATOM 763 C CA . PHE A 1 98 ? -5.125 -4.292 8.389 1.00 92.94 98 PHE A CA 1
ATOM 764 C C . PHE A 1 98 ? -4.786 -5.380 7.375 1.00 92.94 98 PHE A C 1
ATOM 766 O O . PHE A 1 98 ? -5.654 -6.149 6.981 1.00 92.94 98 PHE A O 1
ATOM 773 N N . ASP A 1 99 ? -3.510 -5.490 7.030 1.00 88.69 99 ASP A N 1
ATOM 774 C CA . ASP A 1 99 ? -2.927 -6.608 6.285 1.00 88.69 99 ASP A CA 1
ATOM 775 C C . ASP A 1 99 ? -1.814 -7.254 7.139 1.00 88.69 99 ASP A C 1
ATOM 777 O O . ASP A 1 99 ? -1.261 -6.641 8.055 1.00 88.69 99 ASP A O 1
ATOM 781 N N . VAL A 1 100 ? -1.528 -8.532 6.893 1.00 82.94 100 VAL A N 1
ATOM 782 C CA . VAL A 1 100 ? -0.663 -9.389 7.711 1.00 82.94 100 VAL A CA 1
ATOM 783 C C . VAL A 1 100 ? 0.818 -8.990 7.641 1.00 82.94 100 VAL A C 1
ATOM 785 O O . VAL A 1 100 ? 1.520 -9.124 8.643 1.00 82.94 100 VAL A O 1
ATOM 788 N N . ASP A 1 101 ? 1.304 -8.489 6.498 1.00 79.62 101 ASP A N 1
ATOM 789 C CA . ASP A 1 101 ? 2.688 -7.992 6.313 1.00 79.62 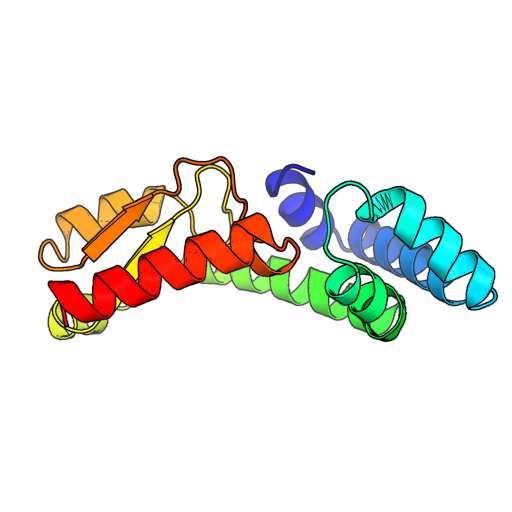101 ASP A CA 1
ATOM 790 C C . ASP A 1 101 ? 2.708 -6.479 6.026 1.00 79.62 101 ASP A C 1
ATOM 792 O O . ASP A 1 101 ? 3.498 -6.008 5.203 1.00 79.62 101 ASP A O 1
ATOM 796 N N . ASP A 1 102 ? 1.832 -5.709 6.686 1.00 85.38 102 ASP A N 1
ATOM 797 C CA . ASP A 1 102 ? 1.792 -4.252 6.545 1.00 85.38 102 ASP A CA 1
ATOM 798 C C . ASP A 1 102 ? 2.601 -3.534 7.633 1.00 85.38 102 ASP A C 1
ATOM 800 O O . ASP A 1 102 ? 2.216 -3.436 8.794 1.00 85.38 102 ASP A O 1
ATOM 804 N N . HIS A 1 103 ? 3.752 -2.995 7.252 1.00 82.44 103 HIS A N 1
ATOM 805 C CA . HIS A 1 103 ? 4.608 -2.192 8.116 1.00 82.44 103 HIS A CA 1
ATOM 806 C C . HIS A 1 103 ? 4.130 -0.737 8.238 1.00 82.44 103 HIS A C 1
ATOM 808 O O . HIS A 1 103 ? 4.540 -0.051 9.175 1.00 82.44 103 HIS A O 1
ATOM 814 N N . TRP A 1 104 ? 3.277 -0.261 7.324 1.00 84.75 104 TRP A N 1
ATOM 815 C CA . TRP A 1 104 ? 2.577 1.023 7.455 1.00 84.75 104 TRP A CA 1
ATOM 816 C C . TRP A 1 104 ? 1.317 0.916 8.328 1.00 84.75 104 TRP A C 1
ATOM 818 O O . TRP A 1 104 ? 0.780 1.927 8.773 1.00 84.75 104 TRP A O 1
ATOM 828 N N . GLY A 1 105 ? 0.867 -0.301 8.618 1.00 85.38 105 GLY A N 1
ATOM 829 C CA . GLY A 1 105 ? -0.255 -0.585 9.504 1.00 85.38 105 GLY A CA 1
ATOM 830 C C . GLY A 1 105 ? -0.011 -1.880 10.272 1.00 85.38 105 GLY A C 1
ATOM 831 O O . GLY A 1 105 ? -0.670 -2.873 9.981 1.00 85.38 105 GLY A O 1
ATOM 832 N N . PRO A 1 106 ? 0.933 -1.914 11.231 1.00 85.31 106 PRO A N 1
ATOM 833 C CA . PRO A 1 106 ? 1.312 -3.157 11.889 1.00 85.31 106 PRO A CA 1
ATOM 834 C C . PRO A 1 106 ? 0.144 -3.752 12.678 1.00 85.31 106 PRO A C 1
ATOM 836 O O . PRO A 1 106 ? -0.535 -3.047 13.426 1.00 85.31 106 PRO A O 1
ATOM 839 N N . LEU A 1 107 ? -0.031 -5.076 12.598 1.00 88.06 107 LEU A N 1
ATOM 840 C CA . LEU A 1 107 ? -1.074 -5.807 13.337 1.00 88.06 107 LEU A CA 1
ATOM 841 C C . LEU A 1 107 ? -1.024 -5.597 14.861 1.00 88.06 107 LEU A C 1
ATOM 843 O O . LEU A 1 107 ? -2.039 -5.765 15.530 1.00 88.06 107 LEU A O 1
ATOM 847 N N . ALA A 1 108 ? 0.116 -5.183 15.421 1.00 86.44 108 ALA A N 1
ATOM 848 C CA . ALA A 1 108 ? 0.202 -4.782 16.826 1.00 86.44 108 ALA A CA 1
ATOM 849 C C . ALA A 1 108 ? -0.790 -3.650 17.173 1.00 86.44 108 ALA A C 1
ATOM 851 O O . ALA A 1 108 ? -1.388 -3.664 18.247 1.00 86.44 108 ALA A O 1
ATOM 852 N N . HIS A 1 109 ? -1.041 -2.718 16.244 1.00 89.94 109 HIS A N 1
ATOM 853 C CA . HIS A 1 109 ? -2.026 -1.653 16.443 1.00 89.94 109 HIS A CA 1
ATOM 854 C C . HIS A 1 109 ? -3.454 -2.191 16.519 1.00 89.94 109 HIS A C 1
ATOM 856 O O . HIS A 1 109 ? -4.257 -1.649 17.273 1.00 89.94 109 HIS A O 1
ATOM 862 N N . LEU A 1 110 ? -3.782 -3.265 15.791 1.00 92.50 110 LEU A N 1
ATOM 863 C CA . LEU A 1 110 ? -5.092 -3.910 15.903 1.00 92.50 110 LEU A CA 1
ATOM 864 C C . LEU A 1 110 ? -5.332 -4.370 17.341 1.00 92.50 110 LEU A C 1
ATOM 866 O O . LEU A 1 110 ? -6.385 -4.082 17.914 1.00 92.50 110 LEU A O 1
ATOM 870 N N . GLU A 1 111 ? -4.350 -5.050 17.939 1.00 89.44 111 GLU A N 1
ATOM 871 C CA . GLU A 1 111 ? -4.457 -5.529 19.317 1.00 89.44 111 GLU A CA 1
ATOM 872 C C . GLU A 1 111 ? -4.634 -4.359 20.297 1.00 89.44 111 GLU A C 1
ATOM 874 O O . GLU A 1 111 ? -5.514 -4.400 21.159 1.00 89.44 111 GLU A O 1
ATOM 879 N N . GLU A 1 112 ? -3.854 -3.288 20.153 1.00 93.19 112 GLU A N 1
ATOM 880 C CA . GLU A 1 112 ? -3.955 -2.120 21.032 1.00 93.19 112 GLU A CA 1
ATOM 881 C C . GLU A 1 112 ? -5.284 -1.369 20.889 1.00 93.19 112 GLU A C 1
ATOM 883 O O . GLU A 1 112 ? -5.914 -1.045 21.901 1.00 93.19 112 GLU A O 1
ATOM 888 N N . ILE A 1 113 ? -5.752 -1.142 19.657 1.00 95.06 113 ILE A N 1
ATOM 889 C CA . ILE A 1 113 ? -7.033 -0.471 19.402 1.00 95.06 113 ILE A CA 1
ATOM 890 C C . ILE A 1 113 ? -8.185 -1.314 19.949 1.00 95.06 113 ILE A C 1
ATOM 892 O O . ILE A 1 113 ? -9.069 -0.764 20.602 1.00 95.06 113 ILE A O 1
ATOM 896 N N . SER A 1 114 ? -8.147 -2.642 19.788 1.00 94.00 114 SER A N 1
ATOM 897 C CA . SER A 1 114 ? -9.192 -3.530 20.321 1.00 94.00 114 SER A CA 1
ATOM 898 C C . SER A 1 114 ? -9.355 -3.416 21.844 1.00 94.00 114 SER A C 1
ATOM 900 O O . SER A 1 114 ? -10.462 -3.556 22.361 1.00 94.00 114 SER A O 1
ATOM 902 N N . LYS A 1 115 ? -8.265 -3.112 22.565 1.00 93.75 115 LYS A N 1
ATOM 903 C CA . LYS A 1 115 ? -8.259 -2.938 24.024 1.00 93.75 115 LYS A CA 1
ATOM 904 C C . LYS A 1 115 ? -8.686 -1.534 24.447 1.00 93.75 115 LYS A C 1
ATOM 906 O O . LYS A 1 115 ? -9.412 -1.395 25.427 1.00 93.75 115 LYS A O 1
ATOM 911 N N . ARG A 1 116 ? -8.201 -0.495 23.758 1.00 94.19 116 ARG A N 1
ATOM 912 C CA . ARG A 1 116 ? -8.382 0.910 24.173 1.00 94.19 116 ARG A CA 1
ATOM 913 C C . ARG A 1 116 ? -9.638 1.569 23.596 1.00 94.19 116 ARG A C 1
ATOM 915 O O . ARG A 1 116 ? -10.174 2.471 24.231 1.00 94.19 116 ARG A O 1
ATOM 922 N N . ALA A 1 117 ? -10.118 1.112 22.441 1.00 95.31 117 ALA A N 1
ATOM 923 C CA . ALA A 1 117 ? -11.300 1.633 21.756 1.00 95.31 117 ALA A CA 1
ATOM 924 C C . ALA A 1 117 ? -12.140 0.485 21.147 1.00 95.31 117 ALA A C 1
ATOM 926 O O . ALA A 1 117 ? -12.234 0.356 19.924 1.00 95.31 117 ALA A O 1
ATOM 927 N N . PRO A 1 118 ? -12.771 -0.362 21.984 1.00 93.69 118 PRO A N 1
ATOM 928 C CA . PRO A 1 118 ? -13.446 -1.586 21.537 1.00 93.69 118 PRO A CA 1
ATOM 929 C C . PRO A 1 118 ? -14.658 -1.355 20.615 1.00 93.69 118 PRO A C 1
ATOM 931 O O . PRO A 1 118 ? -15.143 -2.306 20.008 1.00 93.69 118 PRO A O 1
ATOM 934 N N . GLY A 1 119 ? -15.168 -0.122 20.494 1.00 93.69 119 GLY A N 1
ATOM 935 C CA . GLY A 1 119 ? -16.240 0.210 19.546 1.00 93.69 119 GLY A CA 1
ATOM 936 C C . GLY A 1 119 ? -15.780 0.327 18.085 1.00 93.69 119 GLY A C 1
ATOM 937 O O . GLY A 1 119 ? -16.598 0.207 17.163 1.00 93.69 119 GLY A O 1
ATOM 938 N N . VAL A 1 120 ? -14.477 0.524 17.859 1.00 95.75 120 VAL A N 1
ATOM 939 C CA . VAL A 1 120 ? -13.892 0.707 16.525 1.00 95.75 120 VAL A CA 1
ATOM 940 C C . VAL A 1 120 ? -14.087 -0.552 15.680 1.00 95.75 120 VAL A C 1
ATOM 942 O O . VAL A 1 120 ? -13.929 -1.674 16.155 1.00 95.75 120 VAL A O 1
ATOM 945 N N . ALA A 1 121 ? -14.442 -0.392 14.400 1.00 95.31 121 ALA A N 1
ATOM 946 C CA . ALA A 1 121 ? -14.449 -1.529 13.476 1.00 95.31 121 ALA A CA 1
ATOM 947 C C . ALA A 1 121 ? -13.013 -1.916 13.124 1.00 95.31 121 ALA A C 1
ATOM 949 O O . ALA A 1 121 ? -12.272 -1.091 12.594 1.00 95.31 121 ALA A O 1
ATOM 950 N N . LEU A 1 122 ? -12.647 -3.163 13.399 1.00 95.44 122 LEU A N 1
ATOM 951 C CA . LEU A 1 122 ? -11.331 -3.714 13.103 1.00 95.44 122 LEU A CA 1
ATOM 952 C C . LEU A 1 122 ? -11.506 -4.936 12.211 1.00 95.44 122 LEU A C 1
ATOM 954 O O . LEU A 1 122 ? -12.250 -5.849 12.566 1.00 95.44 122 LEU A O 1
ATOM 958 N N . SER A 1 123 ? -10.802 -4.953 11.085 1.00 94.50 123 SER A N 1
ATOM 959 C CA . SER A 1 123 ? -10.763 -6.098 10.175 1.00 94.50 123 SER A CA 1
ATOM 960 C C . SER A 1 123 ? -9.339 -6.366 9.719 1.00 94.50 123 SER A C 1
ATOM 962 O O . SER A 1 123 ? -8.509 -5.458 9.675 1.00 94.50 123 SER A O 1
ATOM 964 N N . VAL A 1 124 ? -9.079 -7.614 9.344 1.00 94.12 124 VAL A N 1
ATOM 965 C CA . VAL A 1 124 ? -7.831 -8.035 8.708 1.00 94.12 124 VAL A CA 1
ATOM 966 C C . VAL A 1 124 ? -8.171 -8.578 7.327 1.00 94.12 124 VAL A C 1
ATOM 968 O O . VAL A 1 124 ? -9.178 -9.262 7.158 1.00 94.12 124 VAL A O 1
ATOM 971 N N . GLU A 1 125 ? -7.351 -8.237 6.346 1.00 92.50 125 GLU A N 1
ATOM 972 C CA . GLU A 1 125 ? -7.346 -8.789 4.997 1.00 92.50 125 GLU A CA 1
ATOM 973 C C . GLU A 1 125 ? -7.197 -10.325 5.036 1.00 92.50 125 GLU A C 1
ATOM 975 O O . GLU A 1 125 ? -6.498 -10.867 5.894 1.00 92.50 125 GLU A O 1
ATOM 980 N N . THR A 1 126 ? -7.914 -11.042 4.160 1.00 89.50 126 THR A N 1
ATOM 981 C CA . THR A 1 126 ? -7.966 -12.523 4.184 1.00 89.50 126 THR A CA 1
ATOM 982 C C . THR A 1 126 ? -7.777 -13.205 2.827 1.00 89.50 126 THR A C 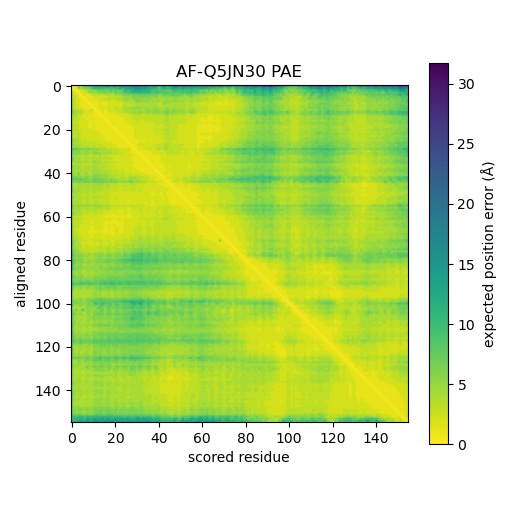1
ATOM 984 O O . THR A 1 126 ? -7.688 -14.432 2.773 1.00 89.50 126 THR A O 1
ATOM 987 N N . GLU A 1 127 ? -7.692 -12.452 1.735 1.00 90.38 127 GLU A N 1
ATOM 988 C CA . GLU A 1 127 ? -7.525 -12.943 0.364 1.00 90.38 127 GLU A CA 1
ATOM 989 C C . GLU A 1 127 ? -6.080 -12.817 -0.154 1.00 90.38 127 GLU A C 1
ATOM 991 O O . GLU A 1 127 ? -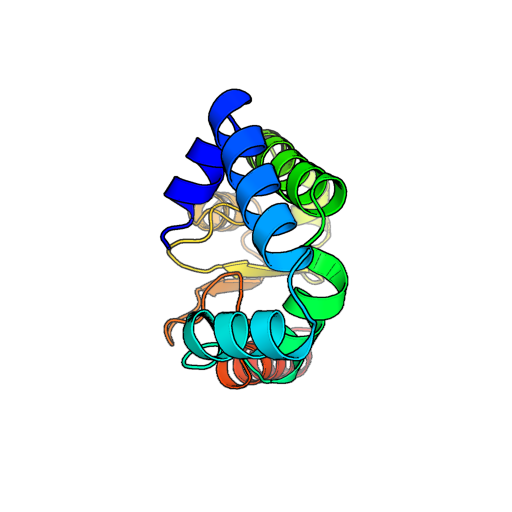5.782 -13.237 -1.275 1.00 90.38 127 GLU A O 1
ATOM 996 N N . GLY A 1 128 ? -5.156 -12.305 0.662 1.00 88.69 128 GLY A N 1
ATOM 997 C CA . GLY A 1 128 ? -3.745 -12.146 0.324 1.00 88.69 128 GLY A CA 1
ATOM 998 C C . GLY A 1 128 ? -3.419 -10.843 -0.409 1.00 88.69 128 GLY A C 1
ATOM 999 O O . GLY A 1 128 ? -2.353 -10.745 -1.030 1.00 88.69 128 GLY A O 1
ATOM 1000 N N . HIS A 1 129 ? -4.305 -9.846 -0.366 1.00 90.62 129 HIS A N 1
ATOM 1001 C CA . HIS A 1 129 ? -4.017 -8.501 -0.865 1.00 90.62 129 HIS A CA 1
ATOM 1002 C C . HIS A 1 129 ? -3.052 -7.777 0.076 1.00 90.62 129 HIS A C 1
ATOM 1004 O O . HIS A 1 129 ? -3.235 -7.761 1.284 1.00 90.62 129 HIS A O 1
ATOM 1010 N N . THR A 1 130 ? -2.024 -7.140 -0.486 1.00 88.38 130 THR A N 1
ATOM 1011 C CA . THR A 1 130 ? -1.011 -6.434 0.323 1.00 88.38 130 THR A CA 1
ATOM 1012 C C . THR A 1 130 ? -1.360 -4.956 0.531 1.00 88.38 130 THR A C 1
ATOM 1014 O O . THR A 1 130 ? -2.235 -4.441 -0.158 1.00 88.38 130 THR A O 1
ATOM 1017 N N . HIS A 1 131 ? -0.599 -4.207 1.340 1.00 88.12 131 HIS A N 1
ATOM 1018 C CA . HIS A 1 131 ? -0.663 -2.724 1.382 1.00 88.12 131 HIS A CA 1
ATOM 1019 C C . HIS A 1 131 ? -0.702 -2.053 -0.005 1.00 88.12 131 HIS A C 1
ATOM 1021 O O . HIS A 1 131 ? -1.364 -1.039 -0.207 1.00 88.12 131 HIS A O 1
ATOM 1027 N N . GLY A 1 132 ? -0.033 -2.646 -1.001 1.00 89.44 132 GLY A N 1
ATOM 1028 C CA . GLY A 1 132 ? -0.113 -2.227 -2.401 1.00 89.44 132 GLY A CA 1
ATOM 1029 C C . GLY A 1 132 ? -1.404 -2.645 -3.117 1.00 89.44 132 GLY A C 1
ATOM 1030 O O . GLY A 1 132 ? -1.362 -2.830 -4.332 1.00 89.44 132 GLY A O 1
ATOM 1031 N N . TYR A 1 133 ? -2.526 -2.840 -2.411 1.00 91.06 133 TYR A N 1
ATOM 1032 C CA . TYR A 1 133 ? -3.789 -3.352 -2.966 1.00 91.06 133 TYR A CA 1
ATOM 1033 C C . TYR A 1 133 ? -4.256 -2.525 -4.166 1.00 91.06 133 TYR A C 1
ATOM 1035 O O . TYR A 1 133 ? -4.731 -3.085 -5.153 1.00 91.06 133 TYR A O 1
ATOM 1043 N N . CYS A 1 134 ? -4.024 -1.208 -4.124 1.00 91.62 134 CYS A N 1
ATOM 1044 C CA . CYS A 1 134 ? -4.379 -0.259 -5.177 1.00 91.62 134 CYS A CA 1
ATOM 1045 C C . CYS A 1 134 ? -3.587 -0.435 -6.483 1.00 91.62 134 CYS A C 1
ATOM 1047 O O . CYS A 1 134 ? -3.984 0.084 -7.525 1.00 91.62 134 CYS A O 1
ATOM 1049 N N . CYS A 1 135 ? -2.477 -1.176 -6.453 1.00 94.06 135 CYS A N 1
ATOM 1050 C CA . CYS A 1 135 ? -1.704 -1.494 -7.647 1.00 94.06 135 CYS A CA 1
ATOM 1051 C C . CYS A 1 135 ? -2.293 -2.670 -8.436 1.00 94.06 135 CYS A C 1
ATOM 1053 O O . CYS A 1 135 ? -1.812 -2.955 -9.531 1.00 94.06 135 CYS A O 1
ATOM 1055 N N . THR A 1 136 ? -3.303 -3.365 -7.909 1.00 93.94 136 THR A N 1
ATOM 1056 C CA . THR A 1 136 ? -3.893 -4.566 -8.514 1.00 93.94 136 THR A CA 1
ATOM 1057 C C . THR A 1 136 ? -5.395 -4.378 -8.684 1.00 93.94 136 THR A C 1
ATOM 1059 O O . THR A 1 136 ? -6.037 -3.786 -7.824 1.00 93.94 136 THR A O 1
ATOM 1062 N N . GLU A 1 137 ? -5.981 -4.893 -9.766 1.00 92.25 137 GLU A N 1
ATOM 1063 C CA . GLU A 1 137 ? -7.437 -4.788 -9.943 1.00 92.25 137 GLU A CA 1
ATOM 1064 C C . GLU A 1 137 ? -8.181 -5.546 -8.838 1.00 92.25 137 GLU A C 1
ATOM 1066 O O . GLU A 1 137 ? -9.077 -4.986 -8.215 1.00 92.25 137 GLU A O 1
ATOM 1071 N N . ALA A 1 138 ? -7.761 -6.780 -8.539 1.00 93.25 138 ALA A N 1
ATOM 1072 C CA . ALA A 1 138 ? -8.381 -7.606 -7.504 1.00 93.25 138 ALA A CA 1
ATOM 1073 C C . ALA A 1 138 ? -8.335 -6.939 -6.118 1.00 93.25 138 ALA A C 1
ATOM 1075 O O . ALA A 1 138 ? -9.375 -6.810 -5.480 1.00 93.25 138 ALA A O 1
ATOM 1076 N N . GLY A 1 139 ? -7.170 -6.440 -5.691 1.00 93.94 139 GLY A N 1
ATOM 1077 C CA . GLY A 1 139 ? -7.029 -5.754 -4.406 1.00 93.94 139 GLY A CA 1
ATOM 1078 C C . GLY A 1 139 ? -7.809 -4.441 -4.342 1.00 93.94 139 GLY A C 1
ATOM 1079 O O . GLY A 1 139 ? -8.425 -4.143 -3.321 1.00 93.94 139 GLY A O 1
ATOM 1080 N N . SER A 1 140 ? -7.857 -3.674 -5.437 1.00 94.31 140 SER A N 1
ATOM 1081 C CA . SER A 1 140 ? -8.707 -2.482 -5.530 1.00 94.31 140 SER A CA 1
ATOM 1082 C C . SER A 1 140 ? -10.190 -2.811 -5.383 1.00 94.31 140 SER A C 1
ATOM 1084 O O . SER A 1 140 ? -10.881 -2.138 -4.619 1.00 94.31 140 SER A O 1
ATOM 1086 N N . PHE A 1 141 ? -10.687 -3.827 -6.094 1.00 94.94 141 PHE A N 1
ATOM 1087 C CA . PHE A 1 141 ? -12.088 -4.241 -5.999 1.00 94.94 141 PHE A CA 1
ATOM 1088 C C . PHE A 1 141 ? -12.428 -4.766 -4.610 1.00 94.94 141 PHE A C 1
ATOM 1090 O O . PHE A 1 141 ? -13.456 -4.384 -4.060 1.00 94.94 141 PHE A O 1
ATOM 1097 N N . TRP A 1 142 ? -11.552 -5.584 -4.033 1.00 94.81 142 TRP A N 1
ATOM 1098 C CA . TRP A 1 142 ? -11.745 -6.139 -2.703 1.00 94.81 142 TRP A CA 1
ATOM 1099 C C . TRP A 1 142 ? -11.841 -5.046 -1.633 1.00 94.81 142 TRP A C 1
ATOM 1101 O O . TRP A 1 142 ? -12.811 -4.998 -0.877 1.00 94.81 142 TRP A O 1
ATOM 1111 N N . ALA A 1 143 ? -10.893 -4.101 -1.622 1.00 94.69 143 ALA A N 1
ATOM 1112 C CA . ALA A 1 143 ? -10.918 -2.986 -0.680 1.00 94.69 143 ALA A CA 1
ATOM 1113 C C . ALA A 1 143 ? -12.161 -2.100 -0.876 1.00 94.69 143 ALA A C 1
ATOM 1115 O O . ALA A 1 143 ? -12.769 -1.658 0.100 1.00 94.69 143 ALA A O 1
ATOM 1116 N N . ALA A 1 144 ? -12.570 -1.860 -2.126 1.00 95.75 144 ALA A N 1
ATOM 1117 C CA . ALA A 1 144 ? -13.766 -1.081 -2.431 1.00 95.75 144 ALA A CA 1
ATOM 1118 C C . ALA A 1 144 ? -15.055 -1.777 -1.962 1.00 95.75 144 ALA A C 1
ATOM 1120 O O . ALA A 1 144 ? -15.915 -1.117 -1.378 1.00 95.75 144 ALA A O 1
ATOM 1121 N N . ASP A 1 145 ? -15.185 -3.088 -2.180 1.00 95.25 145 ASP A N 1
ATOM 1122 C CA . ASP A 1 145 ? -16.335 -3.867 -1.714 1.00 95.25 145 ASP A CA 1
ATOM 1123 C C . ASP A 1 145 ? -16.399 -3.906 -0.183 1.00 95.25 145 ASP A C 1
ATOM 1125 O O . ASP A 1 145 ? -17.447 -3.619 0.402 1.00 95.25 145 ASP A O 1
ATOM 1129 N N . TYR A 1 146 ? -15.258 -4.134 0.479 1.00 94.81 146 TYR A N 1
ATOM 1130 C CA . TYR A 1 146 ? -15.148 -4.058 1.935 1.00 94.81 146 TYR A CA 1
ATOM 1131 C C . TYR A 1 146 ? -15.632 -2.701 2.470 1.00 94.81 146 TYR A C 1
ATOM 1133 O O . TYR A 1 146 ? -16.502 -2.650 3.343 1.00 94.81 146 TYR A O 1
ATOM 1141 N N . VAL A 1 147 ? -15.126 -1.590 1.918 1.00 95.31 147 VAL A N 1
ATOM 1142 C CA . VAL A 1 147 ? -15.526 -0.235 2.333 1.00 95.31 147 VAL A CA 1
ATOM 1143 C C . VAL A 1 147 ? -17.011 0.014 2.059 1.00 95.31 147 VAL A C 1
ATOM 1145 O O . VAL A 1 147 ? -17.710 0.549 2.919 1.00 95.31 147 VAL A O 1
ATOM 1148 N N . ALA A 1 148 ? -17.529 -0.399 0.900 1.00 96.50 148 ALA A N 1
ATOM 1149 C CA . ALA A 1 148 ? -18.937 -0.227 0.556 1.00 96.50 148 ALA A CA 1
ATOM 1150 C C . ALA A 1 148 ? -19.868 -0.998 1.506 1.00 96.50 148 ALA A C 1
ATOM 1152 O O . ALA A 1 148 ? -20.917 -0.482 1.894 1.00 96.50 148 ALA A O 1
ATOM 1153 N N . ASN A 1 149 ? -19.493 -2.215 1.900 1.00 95.06 149 ASN A N 1
ATOM 1154 C CA . ASN A 1 149 ? -20.248 -3.010 2.865 1.00 95.06 149 ASN A CA 1
ATOM 1155 C C . ASN A 1 149 ? -20.179 -2.407 4.270 1.00 95.06 149 ASN A C 1
ATOM 1157 O O . ASN A 1 149 ? -21.201 -2.334 4.954 1.00 95.06 149 ASN A O 1
ATOM 1161 N N . LEU A 1 150 ? -19.013 -1.908 4.679 1.00 94.31 150 LEU A N 1
ATOM 1162 C CA . LEU A 1 150 ? -18.842 -1.232 5.961 1.00 94.31 150 LEU A CA 1
ATOM 1163 C C . LEU A 1 150 ? -19.730 0.017 6.066 1.00 94.31 150 LEU A C 1
ATOM 1165 O O . LEU A 1 150 ? -20.440 0.174 7.055 1.00 94.31 150 LEU A O 1
ATOM 1169 N N . ILE A 1 151 ? -19.759 0.854 5.023 1.00 94.50 151 ILE A N 1
ATOM 1170 C CA . ILE A 1 151 ? -20.636 2.034 4.958 1.00 94.50 151 ILE A CA 1
ATOM 1171 C C . ILE A 1 151 ? -22.111 1.637 5.052 1.00 94.50 151 ILE A C 1
ATOM 1173 O O . ILE A 1 151 ? -22.880 2.346 5.669 1.00 94.50 151 ILE A O 1
ATOM 1177 N N . LYS A 1 152 ? -22.536 0.520 4.456 1.00 94.31 152 LYS A N 1
ATOM 1178 C CA . LYS A 1 152 ? -23.949 0.102 4.509 1.00 94.31 152 LYS A CA 1
ATOM 1179 C C . LYS A 1 152 ? -24.370 -0.478 5.857 1.00 94.31 152 LYS A C 1
ATOM 1181 O O . LYS A 1 152 ? -25.555 -0.473 6.173 1.00 94.31 152 LYS A O 1
ATOM 1186 N N . THR A 1 153 ? -23.436 -1.101 6.571 1.00 91.31 153 THR A N 1
ATOM 1187 C CA . THR A 1 153 ? -23.747 -1.952 7.731 1.00 91.31 153 THR A CA 1
ATOM 1188 C C . THR A 1 153 ? -23.377 -1.323 9.065 1.00 91.31 153 THR A C 1
ATOM 1190 O O . THR A 1 153 ? -23.944 -1.722 10.082 1.00 91.31 153 THR A O 1
ATOM 1193 N N . LYS A 1 154 ? -22.433 -0.374 9.078 1.00 84.19 154 LYS A N 1
ATOM 1194 C CA . LYS A 1 154 ? -21.879 0.188 10.312 1.00 84.19 154 LYS A CA 1
ATOM 1195 C C . LYS A 1 154 ? -21.992 1.710 10.437 1.00 84.19 154 LYS A C 1
ATOM 1197 O O . LYS A 1 154 ? -22.100 2.172 11.571 1.00 84.19 154 LYS A O 1
ATOM 1202 N N . PHE A 1 155 ? -21.959 2.458 9.336 1.00 84.25 155 PHE A N 1
ATOM 1203 C CA . PHE A 1 155 ? -22.086 3.923 9.332 1.00 84.25 155 PHE A CA 1
ATOM 1204 C C . PHE A 1 155 ? -23.417 4.364 8.717 1.00 84.25 155 PHE A C 1
ATOM 1206 O O . PHE A 1 155 ? -23.855 5.492 9.031 1.00 84.25 155 PHE A O 1
#

Secondary structure (DSSP, 8-state):
--HHHHHHHHH-HHHHHHHHHHHHHHHTS-HHHHHHHHHHHTTTTS-HHHHHHIIIIISSHHHHHHHHHHHHHHHHHTTSPP-HHHHHHTTTT-EEEE-TT-SSS-HHHHHHHHHH-TTSEEEE--S---TTGGGSHHHHHHHHHHHHHHHHHT-

Solvent-accessible surface area (backbone atoms only — not comparable to full-atom values): 8554 Å² total; per-residue (Å²): 131,64,49,70,56,52,56,55,34,30,68,30,71,67,50,34,50,50,52,15,50,53,42,23,53,50,47,70,42,58,69,69,57,37,47,53,52,42,45,68,75,42,45,88,72,32,31,70,66,46,49,49,48,39,67,76,60,47,31,35,38,67,49,35,43,48,54,32,47,48,54,34,51,47,47,55,58,70,71,50,87,73,65,58,69,59,49,47,76,36,18,80,79,46,70,49,78,33,30,94,74,20,70,92,44,44,62,68,55,56,59,52,42,54,71,74,29,65,72,36,46,77,47,68,63,84,86,77,53,53,85,66,18,80,34,22,63,67,31,37,52,51,54,50,50,53,52,54,51,44,53,74,75,70,100